Protein AF-F3FVF4-F1 (afdb_monomer)

Nearest PDB structures (foldseek):
  6q1c-assembly1_A  TM=8.355E-01  e=4.701E-03  Yersinia pestis
  6ru4-assembly1_A  TM=7.658E-01  e=1.664E-02  Pseudomonas aeruginosa PAO1
  5z2j-assembly1_A  TM=7.783E-01  e=1.664E-02  Candidatus Liberibacter asiaticus str. psy62

Mean predicted aligned error: 8.73 Å

Structure (mmCIF, N/CA/C/O backbone):
data_AF-F3FVF4-F1
#
_entry.id   AF-F3FVF4-F1
#
loop_
_atom_site.group_PDB
_atom_site.id
_atom_site.type_symbol
_atom_site.label_atom_id
_atom_site.label_alt_id
_atom_site.label_comp_id
_atom_site.label_asym_id
_atom_site.label_entity_id
_atom_site.label_seq_id
_atom_site.pdbx_PDB_ins_code
_atom_site.Cartn_x
_atom_site.Cartn_y
_atom_site.Cartn_z
_atom_site.occupancy
_atom_site.B_iso_or_equiv
_atom_site.auth_seq_id
_atom_site.auth_comp_id
_atom_site.auth_asym_id
_atom_site.auth_atom_id
_atom_site.pdbx_PDB_model_num
ATOM 1 N N . GLN A 1 1 ? 6.478 -12.816 22.454 1.00 60.09 1 GLN A N 1
ATOM 2 C CA . GLN A 1 1 ? 5.287 -12.804 21.572 1.00 60.09 1 GLN A CA 1
ATOM 3 C C . GLN A 1 1 ? 5.746 -13.346 20.223 1.00 60.09 1 GLN A C 1
ATOM 5 O O . GLN A 1 1 ? 6.806 -12.915 19.788 1.00 60.09 1 GLN A O 1
ATOM 10 N N . SER A 1 2 ? 5.063 -14.336 19.638 1.00 89.31 2 SER A N 1
ATOM 11 C CA . SER A 1 2 ? 5.465 -14.922 18.348 1.00 89.31 2 SER A CA 1
ATOM 12 C C . SER A 1 2 ? 5.002 -14.051 17.180 1.00 89.31 2 SER A C 1
ATOM 14 O O . SER A 1 2 ? 3.971 -13.383 17.283 1.00 89.31 2 SER A O 1
ATOM 16 N N . ASP A 1 3 ? 5.725 -14.088 16.063 1.00 89.69 3 ASP A N 1
ATOM 17 C CA . ASP A 1 3 ? 5.382 -13.291 14.877 1.00 89.69 3 ASP A CA 1
ATOM 18 C C . ASP A 1 3 ? 4.050 -13.714 14.262 1.00 89.69 3 ASP A C 1
ATOM 20 O O . ASP A 1 3 ? 3.256 -12.863 13.880 1.00 89.69 3 ASP A O 1
ATOM 24 N N . VAL A 1 4 ? 3.724 -15.009 14.312 1.00 89.69 4 VAL A N 1
ATOM 25 C CA . VAL A 1 4 ? 2.402 -15.527 13.920 1.00 89.69 4 VAL A CA 1
ATOM 26 C C . VAL A 1 4 ? 1.271 -14.824 14.674 1.00 89.69 4 VAL A C 1
ATOM 28 O O . VAL A 1 4 ? 0.272 -14.457 14.066 1.00 89.69 4 VAL A O 1
ATOM 31 N N . ARG A 1 5 ? 1.420 -14.591 15.986 1.00 88.69 5 ARG A N 1
ATOM 32 C CA . ARG A 1 5 ? 0.396 -13.877 16.762 1.00 88.69 5 ARG A CA 1
ATOM 33 C C . ARG A 1 5 ? 0.301 -12.411 16.329 1.00 88.69 5 ARG A C 1
ATOM 35 O O . ARG A 1 5 ? -0.799 -11.916 16.133 1.00 88.69 5 ARG A O 1
ATOM 42 N N . ARG A 1 6 ? 1.432 -11.738 16.097 1.00 93.31 6 ARG A N 1
ATOM 43 C CA . ARG A 1 6 ? 1.438 -10.344 15.609 1.00 93.31 6 ARG A CA 1
ATOM 44 C C . ARG A 1 6 ? 0.757 -10.202 14.251 1.00 93.31 6 ARG A C 1
ATOM 46 O O . ARG A 1 6 ? -0.041 -9.293 14.063 1.00 93.31 6 ARG A O 1
ATOM 53 N N . VAL A 1 7 ? 1.035 -11.128 13.335 1.00 93.69 7 VAL A N 1
ATOM 54 C CA . VAL A 1 7 ? 0.404 -11.192 12.011 1.00 93.69 7 VAL A CA 1
ATOM 55 C C . VAL A 1 7 ? -1.106 -11.399 12.119 1.00 93.69 7 VAL A C 1
ATOM 57 O O . VAL A 1 7 ? -1.846 -10.875 11.296 1.00 93.69 7 VAL A O 1
ATOM 60 N N . GLN A 1 8 ? -1.595 -12.127 13.123 1.00 91.75 8 GLN A N 1
ATOM 61 C CA . GLN A 1 8 ? -3.034 -12.307 13.339 1.00 91.75 8 GLN A CA 1
ATOM 62 C C . GLN A 1 8 ? -3.706 -11.062 13.932 1.00 91.75 8 GLN A C 1
ATOM 64 O O . GLN A 1 8 ? -4.827 -10.751 13.538 1.00 91.75 8 GLN A O 1
ATOM 69 N N . ASP A 1 9 ? -3.007 -10.324 14.794 1.00 92.75 9 ASP A N 1
ATOM 70 C CA . ASP A 1 9 ? -3.601 -9.239 15.585 1.00 92.75 9 ASP A CA 1
ATOM 71 C C . ASP A 1 9 ? -3.456 -7.841 14.949 1.00 92.75 9 ASP A C 1
ATOM 73 O O . ASP A 1 9 ? -4.215 -6.938 15.291 1.00 92.75 9 ASP A O 1
ATOM 77 N N . VAL A 1 10 ? -2.498 -7.628 14.034 1.00 95.25 10 VAL A N 1
ATOM 78 C CA . VAL A 1 10 ? -2.275 -6.305 13.415 1.00 95.25 10 VAL A CA 1
ATOM 79 C C . VAL A 1 10 ? -3.486 -5.858 12.591 1.00 95.25 10 VAL A C 1
ATOM 81 O O . VAL A 1 10 ? -4.080 -6.665 11.879 1.00 95.25 10 VAL A O 1
ATOM 84 N N . GLU A 1 11 ? -3.846 -4.577 12.640 1.00 96.00 11 GLU A N 1
ATOM 85 C CA . GLU A 1 11 ? -5.014 -4.039 11.923 1.00 96.00 11 GLU A CA 1
ATOM 86 C C . GLU A 1 11 ? -4.818 -4.030 10.404 1.00 96.00 11 GLU A C 1
ATOM 88 O O . GLU A 1 11 ? -5.716 -4.417 9.662 1.00 96.00 11 GLU A O 1
ATOM 93 N N . LEU A 1 12 ? -3.621 -3.663 9.940 1.00 96.81 12 LEU A N 1
ATOM 94 C CA . LEU A 1 12 ? -3.240 -3.644 8.529 1.00 96.81 12 LEU A CA 1
ATOM 95 C C . LEU A 1 12 ? -1.941 -4.429 8.339 1.00 96.81 12 LEU A C 1
ATOM 97 O O . LEU A 1 12 ? -0.953 -4.165 9.023 1.00 96.81 12 LEU A O 1
ATOM 101 N N . LEU A 1 13 ? -1.925 -5.367 7.393 1.00 97.62 13 LEU A N 1
ATOM 102 C CA . LEU A 1 13 ? -0.722 -6.112 7.022 1.00 97.62 13 LEU A CA 1
ATOM 103 C C . LEU A 1 13 ? -0.368 -5.876 5.553 1.00 97.62 13 LEU A C 1
ATOM 105 O O . LEU A 1 13 ? -1.195 -6.123 4.678 1.00 97.62 13 LEU A O 1
ATOM 109 N N . TYR A 1 14 ? 0.878 -5.482 5.302 1.00 97.69 14 TYR A N 1
ATOM 110 C CA . TYR A 1 14 ? 1.481 -5.421 3.971 1.00 97.69 14 TYR A CA 1
ATOM 111 C C . TYR A 1 14 ? 2.591 -6.460 3.874 1.00 97.69 14 TYR A C 1
ATOM 113 O O . TYR A 1 14 ? 3.338 -6.656 4.831 1.00 97.69 14 TYR A O 1
ATOM 121 N N . TRP A 1 15 ? 2.688 -7.107 2.723 1.00 97.06 15 TRP A N 1
ATOM 122 C CA . TRP A 1 15 ? 3.707 -8.102 2.392 1.00 97.06 15 TRP A CA 1
ATOM 123 C C . TRP A 1 15 ? 3.924 -8.087 0.879 1.00 97.06 15 TRP A C 1
ATOM 125 O O . TRP A 1 15 ? 3.073 -7.553 0.157 1.00 97.06 15 TRP A O 1
ATOM 135 N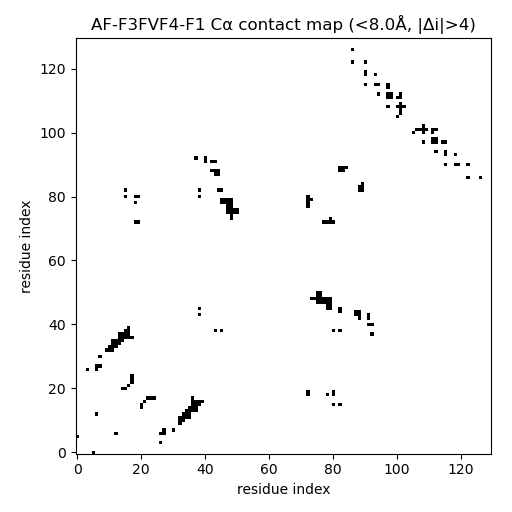 N . ILE A 1 16 ? 5.051 -8.610 0.389 1.00 96.12 16 ILE A N 1
ATOM 136 C CA . ILE A 1 16 ? 5.337 -8.554 -1.049 1.00 96.12 16 ILE A CA 1
ATOM 137 C C . ILE A 1 16 ? 4.309 -9.385 -1.813 1.00 96.12 16 ILE A C 1
ATOM 139 O O . ILE A 1 16 ? 3.590 -8.858 -2.669 1.00 96.12 16 ILE A O 1
ATOM 143 N N . GLY A 1 17 ? 4.142 -10.631 -1.387 1.00 94.94 17 GLY A N 1
ATOM 144 C CA . GLY A 1 17 ? 3.117 -11.535 -1.875 1.00 94.94 17 GLY A CA 1
ATOM 145 C C . GLY A 1 17 ? 3.612 -12.980 -1.942 1.00 94.94 17 GLY A C 1
ATOM 146 O O . GLY A 1 17 ? 4.703 -13.295 -1.463 1.00 94.94 17 GLY A O 1
ATOM 147 N N . PRO A 1 18 ? 2.786 -13.904 -2.463 1.00 93.06 18 PRO A N 1
ATOM 148 C CA . PRO A 1 18 ? 3.072 -15.337 -2.419 1.00 93.06 18 PRO A CA 1
ATOM 149 C C . PRO A 1 18 ? 4.366 -15.738 -3.133 1.00 93.06 18 PRO A C 1
ATOM 151 O O . PRO A 1 18 ? 4.930 -16.764 -2.765 1.00 93.06 18 PRO A O 1
ATOM 154 N N . ASP A 1 19 ? 4.827 -14.943 -4.101 1.00 90.56 19 ASP A N 1
ATOM 155 C CA . ASP A 1 19 ? 6.055 -15.196 -4.859 1.00 90.56 19 ASP A CA 1
ATOM 156 C C . ASP A 1 19 ? 7.334 -14.864 -4.070 1.00 90.56 19 ASP A C 1
ATOM 158 O O . ASP A 1 19 ? 8.406 -15.293 -4.471 1.00 90.56 19 ASP A O 1
ATOM 162 N N . MET A 1 20 ? 7.244 -14.142 -2.942 1.00 91.69 20 MET A N 1
ATOM 163 C CA . MET A 1 20 ? 8.383 -13.930 -2.033 1.00 91.69 20 MET A CA 1
ATOM 164 C C . MET A 1 20 ? 8.179 -14.644 -0.700 1.00 91.69 20 MET A C 1
ATOM 166 O O . MET A 1 20 ? 8.979 -15.473 -0.277 1.00 91.69 20 MET A O 1
ATOM 170 N N . GLU A 1 21 ? 7.082 -14.351 -0.003 1.00 93.81 21 GLU A N 1
ATOM 171 C CA . GLU A 1 21 ? 6.828 -14.920 1.317 1.00 93.81 21 GLU A CA 1
ATOM 172 C C . GLU A 1 21 ? 5.905 -16.145 1.231 1.00 93.81 21 GLU A C 1
ATOM 174 O O . GLU A 1 21 ? 4.784 -16.154 1.747 1.00 93.81 21 GLU A O 1
ATOM 179 N N . THR A 1 22 ? 6.395 -17.223 0.612 1.00 91.88 22 THR A N 1
ATOM 180 C CA . THR A 1 22 ? 5.646 -18.469 0.322 1.00 91.88 22 THR A CA 1
ATOM 181 C C . THR A 1 22 ? 4.977 -19.122 1.543 1.00 91.88 22 THR A C 1
ATOM 183 O O . THR A 1 22 ? 3.967 -19.821 1.423 1.00 91.88 22 THR A O 1
ATOM 186 N N . PHE A 1 23 ? 5.492 -18.877 2.752 1.00 91.44 23 PHE A N 1
ATOM 187 C CA . PHE A 1 23 ? 4.928 -19.386 4.006 1.00 91.44 23 PHE A CA 1
ATOM 188 C C . PHE A 1 23 ? 3.733 -18.563 4.522 1.00 91.44 23 PHE A C 1
ATOM 190 O O . PHE A 1 23 ? 2.890 -19.095 5.257 1.00 91.44 23 PHE A O 1
ATOM 197 N N . LEU A 1 24 ? 3.638 -17.273 4.168 1.00 94.00 24 LEU A N 1
ATOM 198 C CA . LEU A 1 24 ? 2.619 -16.366 4.698 1.00 94.00 24 LEU A CA 1
ATOM 199 C C . LEU A 1 24 ? 1.188 -16.778 4.336 1.00 94.00 24 LEU A C 1
ATOM 201 O O . LEU A 1 24 ? 0.358 -16.731 5.241 1.00 94.00 24 LEU A O 1
ATOM 205 N N . PRO A 1 25 ? 0.851 -17.272 3.127 1.00 94.50 25 PRO A N 1
ATOM 206 C CA . PRO A 1 25 ? -0.502 -17.747 2.823 1.00 94.50 25 PRO A CA 1
ATOM 207 C C . PRO A 1 25 ? -1.063 -18.735 3.857 1.00 94.50 25 PRO A C 1
ATOM 209 O O . PRO A 1 25 ? -2.233 -18.654 4.239 1.00 94.50 25 PRO A O 1
ATOM 212 N N . ARG A 1 26 ? -0.221 -19.637 4.384 1.00 93.06 26 ARG A N 1
ATOM 213 C CA . ARG A 1 26 ? -0.616 -20.571 5.449 1.00 93.06 26 ARG A CA 1
ATOM 214 C C . ARG A 1 26 ? -0.861 -19.853 6.774 1.00 93.06 26 ARG A C 1
ATOM 216 O O . ARG A 1 26 ? -1.817 -20.189 7.469 1.00 93.06 26 ARG A O 1
ATOM 223 N N . VAL A 1 27 ? -0.006 -18.894 7.125 1.00 92.81 27 VAL A N 1
ATOM 224 C CA . VAL A 1 27 ? -0.121 -18.095 8.356 1.00 92.81 27 VAL A CA 1
ATOM 225 C C . VAL A 1 27 ? -1.341 -17.176 8.310 1.00 92.81 27 VAL A C 1
ATOM 227 O O . VAL A 1 27 ? -1.980 -16.974 9.335 1.00 92.81 27 VAL A O 1
ATOM 230 N N . LEU A 1 28 ? -1.693 -16.659 7.133 1.00 94.94 28 LEU A N 1
ATOM 231 C CA . LEU A 1 28 ? -2.822 -15.756 6.904 1.00 94.94 28 LEU A CA 1
ATOM 232 C C . LEU A 1 28 ? -4.168 -16.483 6.823 1.00 94.94 28 LEU A C 1
ATOM 234 O O . LEU A 1 28 ? -5.219 -15.841 6.852 1.00 94.94 28 LEU A O 1
ATOM 238 N N . LYS A 1 29 ? -4.171 -17.819 6.759 1.00 92.81 29 LYS A N 1
ATOM 239 C CA . LYS A 1 29 ? -5.399 -18.613 6.701 1.00 92.81 29 LYS A CA 1
ATOM 240 C C . LYS A 1 29 ? -6.305 -18.294 7.896 1.00 92.81 29 LYS A C 1
ATOM 242 O O . LYS A 1 29 ? -5.946 -18.521 9.046 1.00 92.81 29 LYS A O 1
ATOM 247 N N . GLY A 1 30 ? -7.511 -17.805 7.608 1.00 89.81 30 GLY A N 1
ATOM 248 C CA . GLY A 1 30 ? -8.517 -17.461 8.619 1.00 89.81 30 GLY A CA 1
ATOM 249 C C . GLY A 1 30 ? -8.421 -16.035 9.173 1.00 89.81 30 GLY A C 1
ATOM 250 O O . GLY A 1 30 ? -9.341 -15.614 9.878 1.00 89.81 30 GLY A O 1
ATOM 251 N N . ARG A 1 31 ? -7.381 -15.269 8.817 1.00 93.69 31 ARG A N 1
ATOM 252 C CA . ARG A 1 31 ? -7.308 -13.834 9.114 1.00 93.69 31 ARG A CA 1
ATOM 253 C C . ARG A 1 31 ? -8.383 -13.094 8.310 1.00 93.69 31 ARG A C 1
ATOM 255 O O . ARG A 1 31 ? -8.539 -13.324 7.115 1.00 93.69 31 ARG A O 1
ATOM 262 N N . LYS A 1 32 ? -9.128 -12.207 8.979 1.00 93.38 32 LYS A N 1
ATOM 263 C CA . LYS A 1 32 ? -10.200 -11.383 8.376 1.00 93.38 32 LYS A CA 1
ATOM 264 C C . LYS A 1 32 ? -9.871 -9.892 8.317 1.00 93.38 32 LYS A C 1
ATOM 266 O O . LYS A 1 32 ? -10.600 -9.134 7.687 1.00 93.38 32 LYS A O 1
ATOM 271 N N . LEU A 1 33 ? -8.812 -9.477 9.011 1.00 95.81 33 LEU A N 1
ATOM 272 C CA . LEU A 1 33 ? -8.342 -8.097 9.019 1.00 95.81 33 LEU A CA 1
ATOM 273 C C . LEU A 1 33 ? -7.652 -7.759 7.687 1.00 95.81 33 LEU A C 1
ATOM 275 O O . LEU A 1 33 ? -7.097 -8.663 7.045 1.00 95.81 33 LEU A O 1
ATOM 279 N N . PRO A 1 34 ? -7.663 -6.479 7.272 1.00 96.81 34 PRO A N 1
ATOM 280 C CA . PRO A 1 34 ? -7.047 -6.047 6.026 1.00 96.81 34 PRO A CA 1
ATOM 281 C C . PRO A 1 34 ? -5.622 -6.579 5.845 1.00 96.81 34 PRO A C 1
ATOM 283 O O . PRO A 1 34 ? -4.772 -6.527 6.741 1.00 96.81 34 PRO A O 1
ATOM 286 N N . THR A 1 35 ? -5.393 -7.138 4.662 1.00 97.25 35 THR A N 1
ATOM 287 C CA . THR A 1 35 ? -4.134 -7.755 4.256 1.00 97.25 35 THR A CA 1
ATOM 288 C C . THR A 1 35 ? -3.912 -7.440 2.785 1.00 97.25 35 THR A C 1
ATOM 290 O O . THR A 1 35 ? -4.782 -7.717 1.961 1.00 97.25 35 THR A O 1
ATOM 293 N N . VAL A 1 36 ? -2.768 -6.847 2.462 1.00 97.62 36 VAL A N 1
ATOM 294 C CA . VAL A 1 36 ? -2.441 -6.345 1.127 1.00 97.62 36 VAL A CA 1
ATOM 295 C C . VAL A 1 36 ? -1.161 -7.020 0.653 1.00 97.62 36 VAL A C 1
ATOM 297 O O . VAL A 1 36 ? -0.090 -6.766 1.200 1.00 97.62 36 VAL A O 1
ATOM 300 N N . ALA A 1 37 ? -1.279 -7.873 -0.364 1.00 97.25 37 ALA A N 1
ATOM 301 C CA . ALA A 1 37 ? -0.129 -8.323 -1.140 1.00 97.25 37 ALA A CA 1
ATOM 302 C C . ALA A 1 37 ? 0.231 -7.206 -2.125 1.00 97.25 37 ALA A C 1
ATOM 304 O O . ALA A 1 37 ? -0.578 -6.859 -2.988 1.00 97.25 37 ALA A O 1
ATOM 305 N N . VAL A 1 38 ? 1.401 -6.584 -1.981 1.00 97.31 38 VAL A N 1
ATOM 306 C CA . VAL A 1 38 ? 1.721 -5.398 -2.789 1.00 97.31 38 VAL A CA 1
ATOM 307 C C . VAL A 1 38 ? 1.923 -5.740 -4.264 1.00 97.31 38 VAL A C 1
ATOM 309 O O . VAL A 1 38 ? 1.630 -4.906 -5.115 1.00 97.31 38 VAL A O 1
ATOM 312 N N . GLN A 1 39 ? 2.321 -6.976 -4.584 1.00 95.88 39 GLN A N 1
ATOM 313 C CA . GLN A 1 39 ? 2.434 -7.453 -5.965 1.00 95.88 39 GLN A CA 1
ATOM 314 C C . GLN A 1 39 ? 1.101 -7.431 -6.730 1.00 95.88 39 GLN A C 1
ATOM 316 O O . GLN A 1 39 ? 1.100 -7.405 -7.954 1.00 95.88 39 GLN A O 1
ATOM 321 N N . THR A 1 40 ? -0.043 -7.425 -6.032 1.00 96.00 40 THR A N 1
ATOM 322 C CA . THR A 1 40 ? -1.373 -7.402 -6.664 1.00 96.00 40 THR A CA 1
ATOM 323 C C . THR A 1 40 ? -1.952 -5.993 -6.778 1.00 96.00 40 THR A C 1
ATOM 325 O O . THR A 1 40 ? -3.125 -5.838 -7.122 1.00 96.00 40 THR A O 1
ATOM 328 N N . LEU A 1 41 ? -1.191 -4.954 -6.416 1.00 97.56 41 LEU A N 1
ATOM 329 C CA . LEU A 1 41 ? -1.688 -3.585 -6.476 1.00 97.56 41 LEU A CA 1
ATOM 330 C C . LEU A 1 41 ? -1.847 -3.118 -7.932 1.00 97.56 41 LEU A C 1
ATOM 332 O O . LEU A 1 41 ? -0.964 -3.347 -8.761 1.00 97.56 41 LEU A O 1
ATOM 336 N N . PRO A 1 42 ? -2.943 -2.411 -8.260 1.00 96.50 42 PRO A N 1
ATOM 337 C CA . PRO A 1 42 ? -3.065 -1.746 -9.550 1.00 96.50 42 PRO A CA 1
ATOM 338 C C . PRO A 1 42 ? -1.928 -0.739 -9.760 1.00 96.50 42 PRO A C 1
ATOM 340 O O . PRO A 1 42 ? -1.614 0.039 -8.860 1.00 96.50 42 PRO A O 1
ATOM 343 N N . GLY A 1 43 ? -1.346 -0.730 -10.960 1.00 95.00 43 GLY A N 1
ATOM 344 C CA . GLY A 1 43 ? -0.251 0.177 -11.325 1.00 95.00 43 GLY A CA 1
ATOM 345 C C . GLY A 1 43 ? 1.153 -0.347 -11.014 1.00 95.00 43 GLY A C 1
ATOM 346 O O . GLY A 1 43 ? 2.121 0.351 -11.300 1.00 95.00 43 GLY A O 1
ATOM 347 N N . MET A 1 44 ? 1.288 -1.557 -10.465 1.00 96.81 44 MET A N 1
ATOM 348 C CA . MET A 1 44 ? 2.590 -2.208 -10.311 1.00 96.81 44 MET A CA 1
ATOM 349 C C . MET A 1 44 ? 3.180 -2.594 -11.673 1.00 96.81 44 MET A C 1
ATOM 351 O O . MET A 1 44 ? 2.497 -3.164 -12.52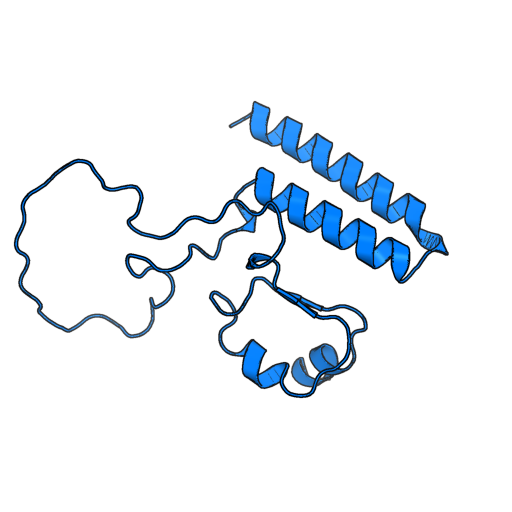1 1.00 96.81 44 MET A O 1
ATOM 355 N N . HIS A 1 45 ? 4.463 -2.301 -11.867 1.00 95.06 45 HIS A N 1
ATOM 356 C CA . HIS A 1 45 ? 5.268 -2.723 -13.008 1.00 95.06 45 HIS A CA 1
ATOM 357 C C . HIS A 1 45 ? 6.079 -3.953 -12.587 1.00 95.06 45 HIS A C 1
ATOM 359 O O . HIS A 1 45 ? 7.132 -3.835 -11.954 1.00 95.06 45 HIS A O 1
ATOM 365 N N . LEU A 1 46 ? 5.535 -5.131 -12.880 1.00 93.81 46 LEU A N 1
ATOM 366 C CA . LEU A 1 46 ? 6.122 -6.425 -12.540 1.00 93.81 46 LEU A CA 1
ATOM 367 C C . LEU A 1 46 ? 7.061 -6.896 -13.660 1.00 93.81 46 LEU A C 1
ATOM 369 O O . LEU A 1 46 ? 6.780 -6.650 -14.832 1.00 93.81 46 LEU A O 1
ATOM 373 N N . ARG A 1 47 ? 8.159 -7.562 -13.298 1.00 92.00 47 ARG A N 1
ATOM 374 C CA . ARG A 1 47 ? 9.111 -8.189 -14.231 1.00 92.00 47 ARG A CA 1
ATOM 375 C C . ARG A 1 47 ? 9.159 -9.684 -13.955 1.00 92.00 47 ARG A C 1
ATOM 377 O O . ARG A 1 47 ? 8.944 -10.073 -12.810 1.00 92.00 47 ARG A O 1
ATOM 384 N N . HIS A 1 48 ? 9.496 -10.496 -14.949 1.00 89.19 48 HIS A N 1
ATOM 385 C CA . HIS A 1 48 ? 9.775 -11.916 -14.741 1.00 89.19 48 HIS A CA 1
ATOM 386 C C . HIS A 1 48 ? 11.203 -12.244 -15.165 1.00 89.19 48 HIS A C 1
ATOM 388 O O . HIS A 1 48 ? 11.751 -11.641 -16.092 1.00 89.19 48 HIS A O 1
ATOM 394 N N . PHE A 1 49 ? 11.820 -13.213 -14.494 1.00 82.56 49 PHE A N 1
ATOM 395 C CA . PHE A 1 49 ? 13.149 -13.674 -14.878 1.00 82.56 49 PHE A CA 1
ATOM 396 C C . PHE A 1 49 ? 13.108 -14.302 -16.275 1.00 82.56 49 PHE A C 1
ATOM 398 O O . PHE A 1 49 ? 12.216 -15.085 -16.595 1.00 82.56 49 PHE A O 1
ATOM 405 N N . GLY A 1 50 ? 14.081 -13.966 -17.122 1.00 73.25 50 GLY A N 1
ATOM 406 C CA . GLY A 1 50 ? 14.200 -14.519 -18.475 1.00 73.25 50 GLY A CA 1
ATOM 407 C C . GLY A 1 50 ? 13.382 -13.819 -19.570 1.00 73.25 50 GLY A C 1
ATOM 408 O O . GLY A 1 50 ? 13.555 -14.178 -20.731 1.00 73.25 50 GLY A O 1
ATOM 409 N N . GLU A 1 51 ? 12.562 -12.804 -19.262 1.00 61.94 51 GLU A N 1
ATOM 410 C CA . GLU A 1 51 ? 11.859 -12.010 -20.295 1.00 61.94 51 GLU A CA 1
ATOM 411 C C . GLU A 1 51 ? 12.791 -11.037 -21.058 1.00 61.94 51 GLU A C 1
ATOM 413 O O . GLU A 1 51 ? 12.479 -10.653 -22.183 1.00 61.94 51 GLU A O 1
ATOM 418 N N . ASP A 1 52 ? 13.973 -10.711 -20.514 1.00 52.66 52 ASP A N 1
ATOM 419 C CA . ASP A 1 52 ? 14.931 -9.758 -21.112 1.00 52.66 52 ASP A CA 1
ATOM 420 C C . ASP A 1 52 ? 15.976 -10.393 -22.065 1.00 52.66 52 ASP A C 1
ATOM 422 O O . ASP A 1 52 ? 16.827 -9.689 -22.607 1.00 52.66 52 ASP A O 1
ATOM 426 N N . ASN A 1 53 ? 15.907 -11.704 -22.337 1.00 47.12 53 ASN A N 1
ATOM 427 C CA . ASN A 1 53 ? 16.867 -12.428 -23.195 1.00 47.12 53 ASN A CA 1
ATOM 428 C C . ASN A 1 53 ? 16.297 -12.833 -24.571 1.00 47.12 53 ASN A C 1
ATOM 430 O O . ASN A 1 53 ? 16.561 -13.923 -25.070 1.00 47.12 53 ASN A O 1
ATOM 434 N N . ALA A 1 54 ? 15.539 -11.959 -25.238 1.00 44.59 54 ALA A N 1
ATOM 435 C CA . ALA A 1 54 ? 15.097 -12.189 -26.623 1.00 44.59 54 ALA A CA 1
ATOM 436 C C . ALA A 1 54 ? 16.140 -11.752 -27.682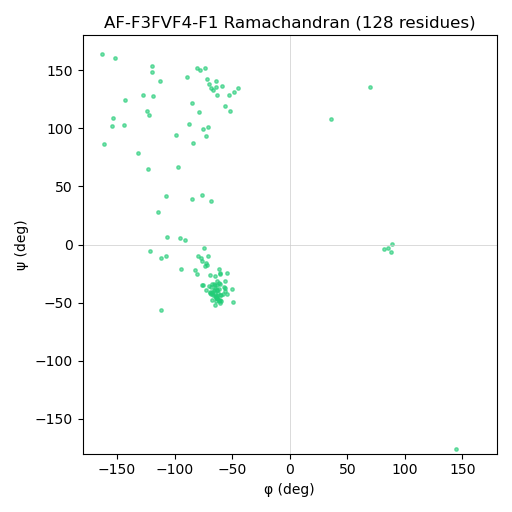 1.00 44.59 54 ALA A C 1
ATOM 438 O O . ALA A 1 54 ? 15.783 -11.189 -28.718 1.00 44.59 54 ALA A O 1
ATOM 439 N N . SER A 1 55 ? 17.435 -11.976 -27.434 1.00 47.47 55 SER A N 1
ATOM 440 C CA . SER A 1 55 ? 18.508 -11.699 -28.400 1.00 47.47 55 SER A CA 1
ATOM 441 C C . SER A 1 55 ? 19.717 -12.609 -28.155 1.00 47.47 55 SER A C 1
ATOM 443 O O . SER A 1 55 ? 20.469 -12.360 -27.217 1.00 47.47 55 SER A O 1
ATOM 445 N N . HIS A 1 56 ? 19.928 -13.568 -29.073 1.00 41.59 56 HIS A N 1
ATOM 446 C CA . HIS A 1 56 ? 20.990 -14.598 -29.106 1.00 41.59 56 HIS A CA 1
ATOM 447 C C . HIS A 1 56 ? 20.824 -15.682 -28.013 1.00 41.59 56 HIS A C 1
ATOM 449 O O . HIS A 1 56 ? 20.515 -15.363 -26.879 1.00 41.59 56 HIS A O 1
ATOM 455 N N . ASP A 1 57 ? 20.963 -16.987 -28.227 1.00 39.22 57 ASP A N 1
ATOM 456 C CA . ASP A 1 57 ? 21.639 -17.778 -29.252 1.00 39.22 57 ASP A CA 1
ATOM 457 C C . ASP A 1 57 ? 21.093 -19.225 -29.197 1.00 39.22 57 ASP A C 1
ATOM 459 O O . ASP A 1 57 ? 20.453 -19.631 -28.226 1.00 39.22 57 ASP A O 1
ATOM 463 N N . ASP A 1 58 ? 21.352 -19.984 -30.250 1.00 47.06 58 ASP A N 1
ATOM 464 C CA . ASP A 1 58 ? 20.991 -21.388 -30.445 1.00 47.06 58 ASP A CA 1
ATOM 465 C C . ASP A 1 58 ? 21.927 -22.282 -29.605 1.00 47.06 58 ASP A C 1
ATOM 467 O O . ASP A 1 58 ? 23.061 -22.522 -30.009 1.00 47.06 58 ASP A O 1
ATOM 471 N N . HIS A 1 59 ? 21.504 -22.762 -28.428 1.00 42.69 59 HIS A N 1
ATOM 472 C CA . HIS A 1 59 ? 22.260 -23.772 -27.674 1.00 42.69 59 HIS A CA 1
ATOM 473 C C . HIS A 1 59 ? 21.349 -24.774 -26.953 1.00 42.69 59 HIS A C 1
ATOM 475 O O . HIS A 1 59 ? 20.801 -24.516 -25.881 1.00 42.69 59 HIS A O 1
ATOM 481 N N . GLU A 1 60 ? 21.249 -25.961 -27.555 1.00 45.78 60 GLU A N 1
ATOM 482 C CA . GLU A 1 60 ? 20.910 -27.214 -26.886 1.00 45.78 60 GLU A CA 1
ATOM 483 C C . GLU A 1 60 ? 21.837 -27.416 -25.676 1.00 45.78 60 GLU A C 1
ATOM 485 O O . GLU A 1 60 ? 23.044 -27.610 -25.833 1.00 45.78 60 GLU A O 1
ATOM 490 N N . HIS A 1 61 ? 21.276 -27.398 -24.467 1.00 44.16 61 HIS A N 1
ATOM 491 C CA . HIS A 1 61 ? 21.964 -27.866 -23.271 1.00 44.16 61 HIS A CA 1
ATOM 492 C C . HIS A 1 61 ? 21.136 -28.944 -22.576 1.00 44.16 61 HIS A C 1
ATOM 494 O O . HIS A 1 61 ? 20.018 -28.726 -22.113 1.00 44.16 61 HIS A O 1
ATOM 500 N N . ASP A 1 62 ? 21.752 -30.120 -22.588 1.00 39.97 62 ASP A N 1
ATOM 501 C CA . ASP A 1 62 ? 21.434 -31.359 -21.901 1.00 39.97 62 ASP A CA 1
ATOM 502 C C . ASP A 1 62 ? 21.073 -31.129 -20.424 1.00 39.97 62 ASP A C 1
ATOM 504 O O . ASP A 1 62 ? 21.737 -30.373 -19.709 1.00 39.97 62 ASP A O 1
ATOM 508 N N . HIS A 1 63 ? 19.996 -31.771 -19.976 1.00 42.44 63 HIS A N 1
ATOM 509 C CA . HIS A 1 63 ? 19.502 -31.684 -18.606 1.00 42.44 63 HIS A CA 1
ATOM 510 C C . HIS A 1 63 ? 20.251 -32.678 -17.713 1.00 42.44 63 HIS A C 1
ATOM 512 O O . HIS A 1 63 ? 19.751 -33.776 -17.464 1.00 42.44 63 HIS A O 1
ATOM 518 N N . ASP A 1 64 ? 21.393 -32.267 -17.162 1.00 42.06 64 ASP A N 1
ATOM 519 C CA . ASP A 1 64 ? 21.916 -32.885 -15.941 1.00 42.06 64 ASP A CA 1
ATOM 520 C C . ASP A 1 64 ? 21.307 -32.173 -14.720 1.00 42.06 64 ASP A C 1
ATOM 522 O O . ASP A 1 64 ? 21.634 -31.036 -14.375 1.00 42.06 64 ASP A O 1
ATOM 526 N N . ASN A 1 65 ? 20.335 -32.855 -14.109 1.00 49.69 65 ASN A N 1
ATOM 527 C CA . ASN A 1 65 ? 19.692 -32.494 -12.848 1.00 49.69 65 ASN A CA 1
ATOM 528 C C . ASN A 1 65 ? 20.658 -32.741 -11.683 1.00 49.69 65 ASN A C 1
ATOM 530 O O . ASN A 1 65 ? 20.668 -33.837 -11.136 1.00 49.69 65 ASN A O 1
ATOM 534 N N . ASP A 1 66 ? 21.408 -31.724 -11.271 1.00 48.25 66 ASP A N 1
ATOM 535 C CA . ASP A 1 66 ? 21.963 -31.642 -9.915 1.00 48.25 66 ASP A CA 1
ATOM 536 C C . ASP A 1 66 ? 22.366 -30.188 -9.613 1.00 48.25 66 ASP A C 1
ATOM 538 O O . ASP A 1 66 ? 23.498 -29.767 -9.841 1.00 48.25 66 ASP A O 1
ATOM 542 N N . ALA A 1 67 ? 21.408 -29.392 -9.128 1.00 42.31 67 ALA A N 1
ATOM 543 C CA . ALA A 1 67 ? 21.674 -28.087 -8.524 1.00 42.31 67 ALA A CA 1
ATOM 544 C C . ALA A 1 67 ? 20.552 -27.711 -7.539 1.00 42.31 67 ALA A C 1
ATOM 546 O O . ALA A 1 67 ? 19.450 -27.335 -7.932 1.00 42.31 67 ALA A O 1
ATOM 547 N N . ASP A 1 68 ? 20.867 -27.885 -6.257 1.00 39.91 68 ASP A N 1
ATOM 548 C CA . ASP A 1 68 ? 20.437 -27.103 -5.094 1.00 39.91 68 ASP A CA 1
ATOM 549 C C . ASP A 1 68 ? 19.003 -26.524 -5.071 1.00 39.91 68 ASP A C 1
ATOM 551 O O . ASP A 1 68 ? 18.682 -25.497 -5.670 1.00 39.91 68 ASP A O 1
ATOM 555 N N . GLU A 1 69 ? 18.158 -27.118 -4.219 1.00 43.59 69 GLU A N 1
ATOM 556 C CA . GLU A 1 69 ? 16.799 -26.685 -3.838 1.00 43.59 69 GLU A CA 1
ATOM 557 C C . GLU A 1 69 ? 16.762 -25.376 -3.006 1.00 43.59 69 GLU A C 1
ATOM 559 O O . GLU A 1 69 ? 15.969 -25.226 -2.072 1.00 43.59 69 GLU A O 1
ATOM 564 N N . HIS A 1 70 ? 17.635 -24.415 -3.307 1.00 45.72 70 HIS A N 1
ATOM 565 C CA . HIS A 1 70 ? 17.750 -23.159 -2.562 1.00 45.72 70 HIS A CA 1
ATOM 566 C C . HIS A 1 70 ? 17.532 -21.895 -3.395 1.00 45.72 70 HIS A C 1
ATOM 568 O O . HIS A 1 70 ? 17.436 -20.824 -2.803 1.00 45.72 70 HIS A O 1
ATOM 574 N N . ASP A 1 71 ? 17.367 -22.007 -4.716 1.00 49.41 71 ASP A N 1
ATOM 575 C CA . ASP A 1 71 ? 17.089 -20.859 -5.586 1.00 49.41 71 ASP A CA 1
ATOM 576 C C . ASP A 1 71 ? 15.783 -21.048 -6.378 1.00 49.41 71 ASP A C 1
ATOM 578 O O . ASP A 1 71 ? 15.746 -21.242 -7.595 1.00 49.41 71 ASP A O 1
ATOM 582 N N . HIS A 1 72 ? 14.661 -21.089 -5.654 1.00 54.81 72 HIS A N 1
ATOM 583 C CA . HIS A 1 72 ? 13.330 -21.082 -6.271 1.00 54.81 72 HIS A CA 1
ATOM 584 C C . HIS A 1 72 ? 12.899 -19.691 -6.747 1.00 54.81 72 HIS A C 1
ATOM 586 O O . HIS A 1 72 ? 11.924 -19.596 -7.494 1.00 54.81 72 HIS A O 1
ATOM 592 N N . ASP A 1 73 ? 13.622 -18.646 -6.350 1.00 57.78 73 ASP A N 1
ATOM 593 C CA . ASP A 1 73 ? 13.206 -17.263 -6.559 1.00 57.78 73 ASP A CA 1
ATOM 594 C C . ASP A 1 73 ? 13.552 -16.771 -7.977 1.00 57.78 73 ASP A C 1
ATOM 596 O O . ASP A 1 73 ? 12.879 -15.880 -8.492 1.00 57.78 73 ASP A O 1
ATOM 600 N N . HIS A 1 74 ? 14.519 -17.402 -8.659 1.00 65.94 74 HIS A N 1
ATOM 601 C CA . HIS A 1 74 ? 15.071 -16.945 -9.944 1.00 65.94 74 HIS A CA 1
ATOM 602 C C . HIS A 1 74 ? 14.810 -17.867 -11.153 1.00 65.94 74 HIS A C 1
ATOM 604 O O . HIS A 1 74 ? 15.585 -17.895 -12.112 1.00 65.94 74 HIS A O 1
ATOM 610 N N . ARG A 1 75 ? 13.717 -18.639 -11.154 1.00 72.62 75 ARG A N 1
ATOM 611 C CA . ARG A 1 75 ? 13.392 -19.528 -12.286 1.00 72.62 75 ARG A CA 1
ATOM 612 C C . ARG A 1 75 ? 12.930 -18.735 -13.520 1.00 72.62 75 ARG A C 1
ATOM 614 O O . ARG A 1 75 ? 12.162 -17.792 -13.375 1.00 72.62 75 ARG A O 1
ATOM 621 N N . PRO A 1 76 ? 13.295 -19.132 -14.755 1.00 73.38 76 PRO A N 1
ATOM 622 C CA . PRO A 1 76 ? 12.745 -18.503 -15.955 1.00 73.38 76 PRO A CA 1
ATOM 623 C C . PRO A 1 76 ? 11.207 -18.495 -15.938 1.00 73.38 76 PRO A C 1
ATOM 625 O O . PRO A 1 76 ? 10.574 -19.524 -15.702 1.00 73.38 76 PRO A O 1
ATOM 628 N N . GLY A 1 77 ? 10.611 -17.325 -16.162 1.00 76.69 77 GLY A N 1
ATOM 629 C CA . GLY A 1 77 ? 9.171 -17.086 -16.092 1.00 76.69 77 GLY A CA 1
ATOM 630 C C . GLY A 1 77 ? 8.607 -16.857 -14.683 1.00 76.69 77 GLY A C 1
ATOM 631 O O . GLY A 1 77 ? 7.416 -16.563 -14.576 1.00 76.69 77 GLY A O 1
ATOM 632 N N . SER A 1 78 ? 9.403 -16.963 -13.608 1.00 84.62 78 SER A N 1
ATOM 633 C CA . SER A 1 78 ? 8.954 -16.567 -12.265 1.00 84.62 78 SER A CA 1
ATOM 634 C C . SER A 1 78 ? 8.984 -15.051 -12.096 1.00 84.62 78 SER A C 1
ATOM 636 O O . SER A 1 78 ? 9.786 -14.351 -12.720 1.00 84.62 78 SER A O 1
ATOM 638 N N . LEU A 1 79 ? 8.082 -14.537 -11.259 1.00 88.62 79 LEU A N 1
ATOM 639 C CA . LEU A 1 79 ? 8.014 -13.120 -10.917 1.00 88.62 79 LEU A CA 1
ATOM 640 C C . LEU A 1 79 ? 9.302 -12.693 -10.199 1.00 88.62 79 LEU A C 1
ATOM 642 O O . LEU A 1 79 ? 9.675 -13.293 -9.193 1.00 88.62 79 LEU A O 1
ATOM 646 N N . ASP A 1 80 ? 9.936 -11.615 -10.661 1.00 91.75 80 ASP A N 1
ATOM 647 C CA . ASP A 1 80 ? 10.971 -10.928 -9.891 1.00 91.75 80 ASP A CA 1
ATOM 648 C C . ASP A 1 80 ? 10.319 -10.208 -8.713 1.00 91.75 80 ASP A C 1
ATOM 650 O O . ASP A 1 80 ? 9.720 -9.139 -8.848 1.00 91.75 80 ASP A O 1
ATOM 654 N N . SER A 1 81 ? 10.418 -10.824 -7.539 1.00 90.50 81 SER A N 1
ATOM 655 C CA . SER A 1 81 ? 9.785 -10.348 -6.315 1.00 90.50 81 SER A CA 1
ATOM 656 C C . SER A 1 81 ? 10.480 -9.135 -5.687 1.00 90.50 81 SER A C 1
ATOM 658 O O . SER A 1 81 ? 9.938 -8.548 -4.746 1.00 90.50 81 SER A O 1
ATOM 660 N N . HIS A 1 82 ? 11.599 -8.657 -6.250 1.00 94.19 82 HIS A N 1
ATOM 661 C CA . HIS A 1 82 ? 12.314 -7.452 -5.808 1.00 94.19 82 HIS A CA 1
ATOM 662 C C . HIS A 1 82 ? 11.620 -6.152 -6.248 1.00 94.19 82 HIS A C 1
ATOM 664 O O . HIS A 1 82 ? 12.240 -5.169 -6.666 1.00 94.19 82 HIS A O 1
ATOM 670 N N . LEU A 1 83 ? 10.293 -6.123 -6.117 1.00 93.75 83 LEU A N 1
ATOM 671 C CA . LEU A 1 83 ? 9.397 -5.099 -6.646 1.00 93.75 83 LEU A CA 1
ATOM 672 C C . LEU A 1 83 ? 9.754 -3.690 -6.170 1.00 93.75 83 LEU A C 1
ATOM 674 O O . LEU A 1 83 ? 9.541 -2.726 -6.903 1.00 93.75 83 LEU A O 1
ATOM 678 N N . TRP A 1 84 ? 10.300 -3.565 -4.958 1.00 93.88 84 TRP A N 1
ATOM 679 C CA . TRP A 1 84 ? 10.657 -2.291 -4.328 1.00 93.88 84 TRP A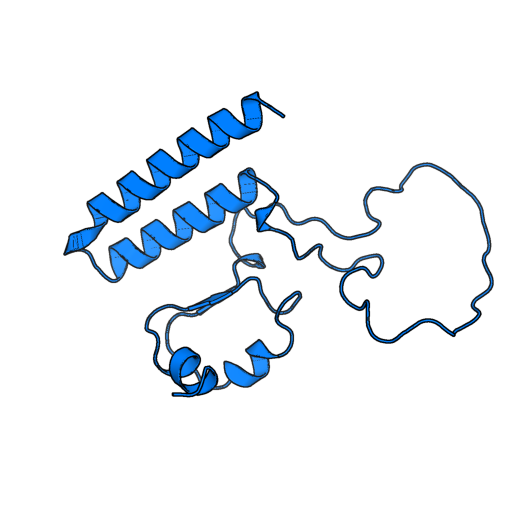 CA 1
ATOM 680 C C . TRP A 1 84 ? 11.891 -1.618 -4.936 1.00 93.88 84 TRP A C 1
ATOM 682 O O . TRP A 1 84 ? 12.102 -0.431 -4.690 1.00 93.88 84 TRP A O 1
ATOM 692 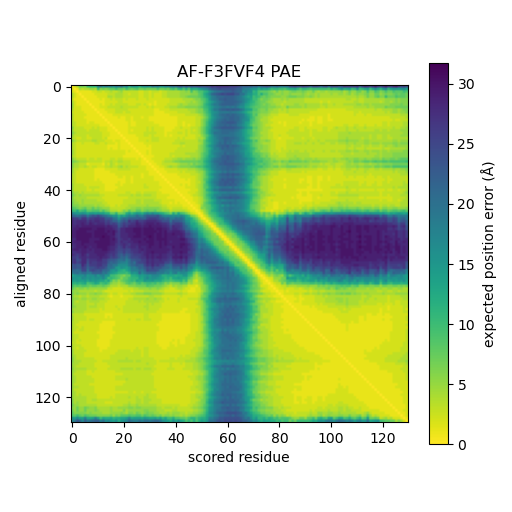N N . LEU A 1 85 ? 12.700 -2.338 -5.720 1.00 93.31 85 LEU A N 1
ATOM 693 C CA . LEU A 1 85 ? 13.859 -1.759 -6.407 1.00 93.31 85 LEU A CA 1
ATOM 694 C C . LEU A 1 85 ? 13.450 -0.838 -7.566 1.00 93.31 85 LEU A C 1
ATOM 696 O O . LEU A 1 85 ? 14.246 -0.016 -8.011 1.00 93.31 85 LEU A O 1
ATOM 700 N N . SER A 1 86 ? 12.206 -0.939 -8.040 1.00 94.75 86 SER A N 1
ATOM 701 C CA . SER A 1 86 ? 11.622 0.012 -8.985 1.00 94.75 86 SER A CA 1
ATOM 702 C C . SER A 1 86 ? 11.037 1.211 -8.239 1.00 94.75 86 SER A C 1
ATOM 704 O O . SER A 1 86 ? 10.122 1.069 -7.425 1.00 94.75 86 SER A O 1
ATOM 706 N N . THR A 1 87 ? 11.509 2.416 -8.555 1.00 95.75 87 THR A N 1
ATOM 707 C CA . THR A 1 87 ? 10.983 3.671 -7.995 1.00 95.75 87 THR A CA 1
ATOM 708 C C . THR A 1 87 ? 9.520 3.909 -8.377 1.00 95.75 87 THR A C 1
ATOM 710 O O . THR A 1 87 ? 8.744 4.425 -7.567 1.00 95.75 87 THR A O 1
ATOM 713 N N . VAL A 1 88 ? 9.096 3.445 -9.556 1.00 95.81 88 VAL A N 1
ATOM 714 C CA . VAL A 1 88 ? 7.686 3.455 -9.978 1.00 95.81 88 VAL A CA 1
ATOM 715 C C . VAL A 1 88 ? 6.833 2.607 -9.029 1.00 95.81 88 VAL A C 1
ATOM 717 O O . VAL A 1 88 ? 5.831 3.090 -8.500 1.00 95.81 88 VAL A O 1
ATOM 720 N N . ASN A 1 89 ? 7.266 1.381 -8.731 1.00 97.44 89 ASN A N 1
ATOM 721 C CA . ASN A 1 89 ? 6.557 0.488 -7.810 1.00 97.44 89 ASN A CA 1
ATOM 722 C C . ASN A 1 89 ? 6.573 1.028 -6.379 1.00 97.44 89 ASN A C 1
ATOM 724 O O . ASN A 1 89 ? 5.541 1.044 -5.709 1.00 97.44 89 ASN A O 1
ATOM 728 N N . ALA A 1 90 ? 7.718 1.536 -5.916 1.00 97.44 90 ALA A N 1
ATOM 729 C CA . ALA A 1 90 ? 7.840 2.141 -4.595 1.00 97.44 90 ALA A CA 1
ATOM 730 C C . ALA A 1 90 ? 6.834 3.290 -4.398 1.00 97.44 90 ALA A C 1
ATOM 732 O O . ALA A 1 90 ? 6.248 3.421 -3.321 1.00 97.44 90 ALA A O 1
ATOM 733 N N . ARG A 1 91 ? 6.571 4.087 -5.445 1.00 97.94 91 ARG A N 1
ATOM 734 C CA . ARG A 1 91 ? 5.556 5.151 -5.427 1.00 97.94 91 ARG A CA 1
ATOM 735 C C . ARG A 1 91 ? 4.138 4.601 -5.276 1.00 97.94 91 ARG A C 1
ATOM 737 O O . ARG A 1 91 ? 3.379 5.125 -4.461 1.00 97.94 91 ARG A O 1
ATOM 744 N N . VAL A 1 92 ? 3.790 3.545 -6.014 1.00 98.31 92 VAL A N 1
ATOM 745 C CA . VAL A 1 92 ? 2.476 2.879 -5.925 1.00 98.31 92 VAL A CA 1
ATOM 746 C C . VAL A 1 92 ? 2.244 2.324 -4.521 1.00 98.31 92 VAL A C 1
ATOM 748 O O . VAL A 1 92 ? 1.205 2.591 -3.911 1.00 98.31 92 VAL A O 1
ATOM 751 N N . ILE A 1 93 ? 3.239 1.621 -3.973 1.00 98.31 93 ILE A N 1
ATOM 752 C CA . ILE A 1 93 ? 3.183 1.048 -2.624 1.00 98.31 93 ILE A CA 1
ATOM 753 C C . ILE A 1 93 ? 2.997 2.159 -1.583 1.00 98.31 93 ILE A C 1
ATOM 755 O O . ILE A 1 93 ? 2.080 2.089 -0.764 1.00 98.31 93 ILE A O 1
ATOM 759 N N . ALA A 1 94 ? 3.814 3.216 -1.635 1.00 98.31 94 ALA A N 1
ATOM 760 C CA . ALA A 1 94 ? 3.742 4.320 -0.680 1.00 98.31 94 ALA A CA 1
ATOM 761 C C . ALA A 1 94 ? 2.396 5.062 -0.735 1.00 98.31 94 ALA A C 1
ATOM 763 O O . ALA A 1 94 ? 1.827 5.379 0.312 1.00 98.31 94 ALA A O 1
ATOM 764 N N . ALA A 1 95 ? 1.862 5.306 -1.936 1.00 98.44 95 ALA A N 1
ATOM 765 C CA . ALA A 1 95 ? 0.561 5.947 -2.112 1.00 98.44 95 ALA A CA 1
ATOM 766 C C . ALA A 1 95 ? -0.575 5.093 -1.528 1.00 98.44 95 ALA A C 1
ATOM 768 O O . ALA A 1 95 ? -1.428 5.611 -0.804 1.00 98.44 95 ALA A O 1
ATOM 769 N N . LYS A 1 96 ? -0.554 3.776 -1.777 1.00 98.44 96 LYS A N 1
ATOM 770 C CA . LYS A 1 96 ? -1.530 2.843 -1.205 1.00 98.44 96 LYS A CA 1
ATOM 771 C C . LYS A 1 96 ? -1.461 2.817 0.322 1.00 98.44 96 LYS A C 1
ATOM 773 O O . LYS A 1 96 ? -2.494 2.961 0.973 1.00 98.44 96 LYS A O 1
ATOM 778 N N . MET A 1 97 ? -0.258 2.697 0.888 1.00 98.44 97 MET A N 1
ATOM 779 C CA . MET A 1 97 ? -0.068 2.699 2.340 1.00 98.44 97 MET A CA 1
ATOM 780 C C . MET A 1 97 ? -0.575 3.994 2.978 1.00 98.44 97 MET A C 1
ATOM 782 O O . MET A 1 97 ? -1.253 3.945 4.000 1.00 98.44 97 MET A O 1
ATOM 786 N N . ALA A 1 98 ? -0.291 5.153 2.378 1.00 98.56 98 ALA A N 1
ATOM 787 C CA . ALA A 1 98 ? -0.754 6.433 2.902 1.00 98.56 98 ALA A CA 1
ATOM 788 C C . ALA A 1 98 ? -2.280 6.574 2.861 1.00 98.56 98 ALA A C 1
ATOM 790 O O . ALA A 1 98 ? -2.861 7.087 3.818 1.00 98.56 98 ALA A O 1
ATOM 791 N N . ALA A 1 99 ? -2.934 6.095 1.799 1.00 98.44 99 ALA A N 1
ATOM 792 C CA . ALA A 1 99 ? -4.391 6.108 1.692 1.00 98.44 99 ALA A CA 1
ATOM 793 C C . ALA A 1 99 ? -5.050 5.220 2.760 1.00 98.44 99 ALA A C 1
ATOM 795 O O . ALA A 1 99 ? -5.940 5.672 3.479 1.00 98.44 99 ALA A O 1
ATOM 796 N N . ASP A 1 100 ? -4.572 3.985 2.912 1.00 98.31 100 ASP A N 1
ATOM 797 C CA . ASP A 1 100 ? -5.128 3.029 3.873 1.00 98.31 100 ASP A CA 1
ATOM 798 C C . ASP A 1 100 ? -4.877 3.467 5.324 1.00 98.31 100 ASP A C 1
ATOM 800 O O . ASP A 1 100 ? -5.782 3.395 6.154 1.00 98.31 100 ASP A O 1
ATOM 804 N N . LEU A 1 101 ? -3.682 3.988 5.629 1.00 98.25 101 LEU A N 1
ATOM 805 C CA . LEU A 1 101 ? -3.375 4.550 6.948 1.00 98.25 101 LEU A CA 1
ATOM 806 C C . LEU A 1 101 ? -4.212 5.796 7.247 1.00 98.25 101 LEU A C 1
ATOM 808 O O . LEU A 1 101 ? -4.667 5.958 8.371 1.00 98.25 101 LEU A O 1
ATOM 812 N N . SER A 1 102 ? -4.471 6.649 6.253 1.00 98.44 102 SER A N 1
ATOM 813 C CA . SER A 1 102 ? -5.346 7.817 6.429 1.00 98.44 102 SER A CA 1
ATOM 814 C C . SER A 1 102 ? -6.796 7.424 6.704 1.00 98.44 102 SER A C 1
ATOM 816 O O . SER A 1 102 ? -7.485 8.118 7.446 1.00 98.44 102 SER A O 1
ATOM 818 N N . ALA A 1 103 ? -7.266 6.320 6.117 1.00 97.56 103 ALA A N 1
ATOM 819 C CA . ALA A 1 103 ? -8.598 5.790 6.387 1.00 97.56 103 ALA A CA 1
ATOM 820 C C . ALA A 1 103 ? -8.692 5.142 7.780 1.00 97.56 103 ALA A C 1
ATOM 822 O O . ALA A 1 103 ? -9.708 5.298 8.455 1.00 97.56 103 ALA A O 1
ATOM 823 N N . ALA A 1 104 ? -7.642 4.433 8.209 1.00 96.94 104 ALA A N 1
ATOM 824 C CA . ALA A 1 104 ? -7.587 3.773 9.513 1.00 96.94 104 ALA A CA 1
ATOM 825 C C . ALA A 1 104 ? -7.340 4.752 10.677 1.00 96.94 104 ALA A C 1
ATOM 827 O O . ALA A 1 104 ? -7.904 4.578 11.754 1.00 96.94 104 ALA A O 1
ATOM 828 N N . ASP A 1 105 ? -6.546 5.801 10.454 1.00 97.81 10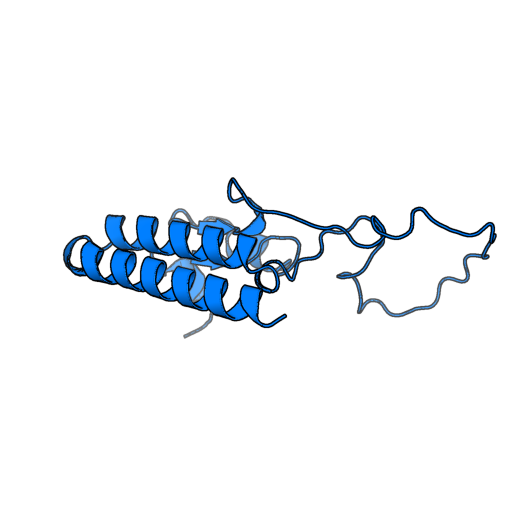5 ASP A N 1
ATOM 829 C CA . ASP A 1 105 ? -6.220 6.839 11.435 1.00 97.81 105 ASP A CA 1
ATOM 830 C C . ASP A 1 105 ? -6.404 8.253 10.840 1.00 97.81 105 ASP A C 1
ATOM 832 O O . ASP A 1 105 ? -5.434 8.935 10.473 1.00 97.81 105 ASP A O 1
ATOM 836 N N . PRO A 1 106 ? -7.661 8.738 10.753 1.00 98.31 106 PRO A N 1
ATOM 837 C CA . PRO A 1 106 ? -7.969 10.041 10.165 1.00 98.31 106 PRO A CA 1
ATOM 838 C C . PRO A 1 106 ? -7.312 11.223 10.884 1.00 98.31 106 PRO A C 1
ATOM 840 O O . PRO A 1 106 ? -7.061 12.255 10.260 1.00 98.31 106 PRO A O 1
ATOM 843 N N . ALA A 1 107 ? -7.000 11.086 12.178 1.00 98.56 107 ALA A N 1
ATOM 844 C CA . ALA A 1 107 ? -6.335 12.136 12.947 1.00 98.56 107 ALA A CA 1
ATOM 845 C C . ALA A 1 107 ? -4.912 12.416 12.428 1.00 98.56 107 ALA A C 1
ATOM 847 O O . ALA A 1 107 ? -4.425 13.541 12.543 1.00 98.56 107 ALA A O 1
ATOM 848 N N . ASN A 1 108 ? -4.269 11.418 11.811 1.00 98.38 108 ASN A N 1
ATOM 849 C CA . ASN A 1 108 ? -2.938 11.530 11.217 1.00 98.38 108 ASN A CA 1
ATOM 850 C C . ASN A 1 108 ? -2.942 11.550 9.677 1.00 98.38 108 ASN A C 1
ATOM 852 O O . ASN A 1 108 ? -1.866 11.599 9.077 1.00 98.38 108 ASN A O 1
ATOM 856 N N . ALA A 1 109 ? -4.109 11.591 9.023 1.00 98.44 109 ALA A N 1
ATOM 857 C CA . ALA A 1 109 ? -4.241 11.545 7.561 1.00 98.44 109 ALA A CA 1
ATOM 858 C C . ALA A 1 109 ? -3.319 12.538 6.828 1.00 98.44 109 ALA A C 1
ATOM 860 O O . ALA A 1 109 ? -2.540 12.155 5.955 1.00 98.44 109 ALA A O 1
ATOM 861 N N . THR A 1 110 ? -3.314 13.808 7.247 1.00 98.50 110 THR A N 1
ATOM 862 C CA . THR A 1 110 ? -2.450 14.848 6.658 1.00 98.50 110 THR A CA 1
ATOM 863 C C . THR A 1 110 ? -0.966 14.482 6.726 1.00 98.50 110 THR A C 1
ATOM 865 O O . THR A 1 110 ? -0.209 14.754 5.793 1.00 98.50 110 THR A O 1
ATOM 868 N N . ARG A 1 111 ? -0.536 13.835 7.816 1.00 98.69 111 ARG A N 1
ATOM 869 C CA . ARG A 1 111 ? 0.853 13.403 7.994 1.00 98.69 111 ARG A CA 1
ATOM 870 C C . ARG A 1 111 ? 1.205 12.277 7.024 1.00 98.69 111 ARG A C 1
ATOM 872 O O . ARG A 1 111 ? 2.284 12.317 6.439 1.00 98.69 11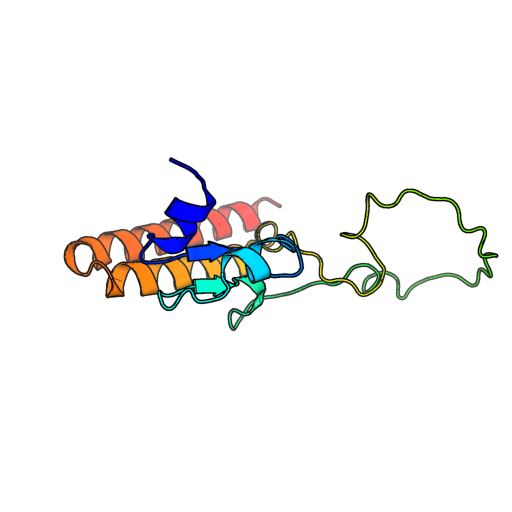1 ARG A O 1
ATOM 879 N N . TYR A 1 112 ? 0.324 11.297 6.830 1.00 98.62 112 TYR A N 1
ATOM 880 C CA . TYR A 1 112 ? 0.568 10.205 5.883 1.00 98.62 112 TYR A CA 1
ATOM 881 C C . TYR A 1 112 ? 0.653 10.710 4.443 1.00 98.62 112 TYR A C 1
ATOM 883 O O . TYR A 1 112 ? 1.616 10.384 3.748 1.00 98.62 112 TYR A O 1
ATOM 891 N N . THR A 1 113 ? -0.283 11.568 4.028 1.00 98.38 113 THR A N 1
ATOM 892 C CA . THR A 1 113 ? -0.271 12.180 2.692 1.00 98.38 113 THR A CA 1
ATOM 893 C C . THR A 1 113 ? 1.000 12.996 2.465 1.00 98.38 113 THR A C 1
ATOM 895 O O . THR A 1 113 ? 1.704 12.778 1.481 1.00 98.38 113 THR A O 1
ATOM 898 N N . SER A 1 114 ? 1.372 13.863 3.414 1.00 98.62 114 SER A N 1
ATOM 899 C CA . SER A 1 114 ? 2.597 14.666 3.304 1.00 98.62 114 SER A CA 1
ATOM 900 C C . SER A 1 114 ? 3.864 13.802 3.239 1.00 98.62 114 SER A C 1
ATOM 902 O O . SER A 1 114 ? 4.778 14.091 2.464 1.00 98.62 114 SER A O 1
ATOM 904 N N . ASN A 1 115 ? 3.913 12.702 3.997 1.00 98.75 115 ASN A N 1
ATOM 905 C CA . ASN A 1 115 ? 5.032 11.765 3.943 1.00 98.75 115 ASN A CA 1
ATOM 906 C C . ASN A 1 115 ? 5.136 11.066 2.579 1.00 98.75 115 ASN A C 1
ATOM 908 O O . ASN A 1 115 ? 6.244 10.938 2.057 1.00 98.75 115 ASN A O 1
ATOM 912 N N . ALA A 1 116 ? 4.014 10.638 1.991 1.00 98.56 116 ALA A N 1
ATOM 913 C CA . ALA A 1 116 ? 3.995 10.005 0.671 1.00 98.56 116 ALA A CA 1
ATOM 914 C C . ALA A 1 116 ? 4.415 10.972 -0.446 1.00 98.56 116 ALA A C 1
ATOM 916 O O . ALA A 1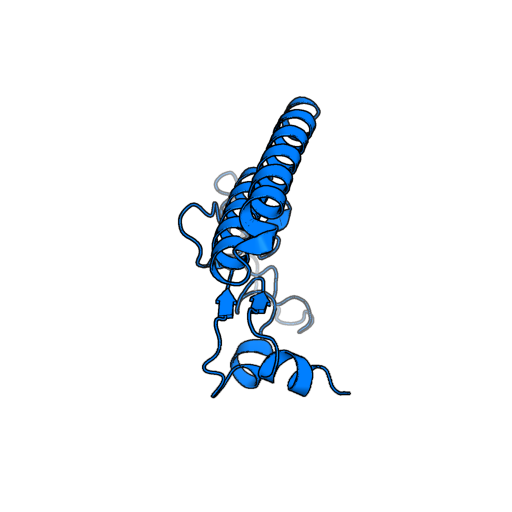 116 ? 5.185 10.599 -1.335 1.00 98.56 116 ALA A O 1
ATOM 917 N N . GLU A 1 117 ? 3.986 12.234 -0.376 1.00 98.50 117 GLU A N 1
ATOM 918 C CA . GLU A 1 117 ? 4.434 13.283 -1.299 1.00 98.50 117 GLU A CA 1
ATOM 919 C C . GLU A 1 117 ? 5.937 13.552 -1.166 1.00 98.50 117 GLU A C 1
ATOM 921 O O . GLU A 1 117 ? 6.656 13.627 -2.164 1.00 98.50 117 GLU A O 1
ATOM 926 N N . ALA A 1 118 ? 6.439 13.673 0.067 1.00 98.62 118 ALA A N 1
ATOM 927 C CA . ALA A 1 118 ? 7.861 13.879 0.321 1.00 98.62 118 ALA A CA 1
ATOM 928 C C . ALA A 1 118 ? 8.703 12.689 -0.158 1.00 98.62 118 ALA A C 1
ATOM 930 O O . ALA A 1 118 ? 9.782 12.884 -0.717 1.00 98.62 118 ALA A O 1
ATOM 931 N N . PHE A 1 119 ? 8.216 11.462 0.035 1.00 98.50 119 PHE A N 1
ATOM 932 C CA . PHE A 1 119 ? 8.852 10.258 -0.487 1.00 98.50 119 PHE A CA 1
ATOM 933 C C . PHE A 1 119 ? 8.878 10.253 -2.018 1.00 98.50 119 PHE A C 1
ATOM 935 O O . PHE A 1 119 ? 9.941 10.046 -2.596 1.00 98.50 119 PHE A O 1
ATOM 942 N N . SER A 1 120 ? 7.764 10.592 -2.671 1.00 97.62 120 SER A N 1
ATOM 943 C CA . SER A 1 120 ? 7.687 10.672 -4.137 1.00 97.62 120 SER A CA 1
ATOM 944 C C . SER A 1 120 ? 8.705 11.662 -4.715 1.00 97.62 120 SER A C 1
ATOM 946 O O . SER A 1 120 ? 9.429 11.314 -5.640 1.00 97.62 120 SER A O 1
ATOM 948 N N . LYS A 1 121 ? 8.868 12.840 -4.096 1.00 97.94 121 LYS A N 1
ATOM 949 C CA . LYS A 1 121 ? 9.890 13.829 -4.500 1.00 97.94 121 LYS A CA 1
ATOM 950 C C . LYS A 1 121 ? 11.325 13.315 -4.339 1.00 97.94 121 LYS A C 1
ATOM 952 O O . LYS A 1 121 ? 12.209 13.660 -5.124 1.00 97.94 121 LYS A O 1
ATOM 957 N N . ARG A 1 122 ? 11.587 12.506 -3.306 1.00 97.69 122 ARG A N 1
ATOM 958 C CA . ARG A 1 122 ? 12.900 11.858 -3.130 1.00 97.69 122 ARG A CA 1
ATOM 959 C C . ARG A 1 122 ? 13.146 10.809 -4.209 1.00 97.69 122 ARG A C 1
ATOM 961 O O . ARG A 1 122 ? 14.279 10.717 -4.663 1.00 97.69 122 ARG A O 1
ATOM 968 N N . LEU A 1 123 ? 12.113 10.075 -4.626 1.00 96.94 123 LEU A N 1
ATOM 969 C CA . LEU A 1 123 ? 12.207 9.149 -5.755 1.00 96.94 123 LEU A CA 1
ATOM 970 C C . LEU A 1 123 ? 12.496 9.897 -7.060 1.00 96.94 123 LEU A C 1
ATOM 972 O O . LEU A 1 123 ? 13.443 9.524 -7.734 1.00 96.94 123 LEU A O 1
ATOM 976 N N . ASP A 1 124 ? 11.809 11.012 -7.344 1.00 95.38 124 ASP A N 1
ATOM 977 C CA . ASP A 1 124 ? 12.118 11.850 -8.522 1.00 95.38 124 ASP A CA 1
ATOM 978 C C . ASP A 1 124 ? 13.591 12.308 -8.526 1.00 95.38 124 ASP A C 1
ATOM 980 O O . ASP A 1 124 ? 14.260 12.326 -9.556 1.00 95.38 124 ASP A O 1
ATOM 984 N N . THR A 1 125 ? 14.119 12.663 -7.349 1.00 95.12 125 THR A N 1
ATOM 985 C CA . THR A 1 125 ? 15.525 13.071 -7.194 1.00 95.12 125 THR A CA 1
ATOM 986 C C . THR A 1 125 ? 16.492 11.899 -7.368 1.00 95.12 125 THR A C 1
ATOM 988 O O . THR A 1 125 ? 17.600 12.093 -7.863 1.00 95.12 125 THR A O 1
ATOM 991 N N . LEU A 1 126 ? 16.114 10.703 -6.912 1.00 93.56 126 LEU A N 1
ATOM 992 C CA . LEU A 1 126 ? 16.907 9.488 -7.078 1.00 93.56 126 LEU A CA 1
ATOM 993 C C . LEU A 1 126 ? 16.969 9.085 -8.552 1.00 93.56 126 LEU A C 1
ATOM 995 O O . LEU A 1 126 ? 18.068 8.878 -9.051 1.00 93.56 126 LEU A O 1
ATOM 999 N N . ASP A 1 127 ? 15.822 9.060 -9.234 1.00 91.69 127 ASP A N 1
ATOM 1000 C CA . ASP A 1 127 ? 15.702 8.713 -10.654 1.00 91.69 127 ASP A CA 1
ATOM 1001 C C . ASP A 1 127 ? 16.505 9.664 -11.547 1.00 91.69 127 ASP A C 1
ATOM 1003 O O . ASP A 1 127 ? 17.092 9.241 -12.530 1.00 91.69 127 ASP A O 1
ATOM 1007 N N . ALA A 1 128 ? 16.605 10.946 -11.189 1.00 91.62 128 ALA A N 1
ATOM 1008 C CA . ALA A 1 128 ? 17.423 11.906 -11.934 1.00 91.62 128 ALA A CA 1
ATOM 1009 C C . ALA A 1 128 ? 18.947 11.699 -11.779 1.00 91.62 128 ALA A C 1
ATOM 1011 O O . ALA A 1 128 ? 19.726 12.384 -12.443 1.00 91.62 128 ALA A O 1
ATOM 1012 N N . ARG A 1 129 ? 19.390 10.834 -10.856 1.00 88.69 129 ARG A N 1
ATOM 1013 C CA . ARG A 1 129 ? 20.810 10.597 -10.535 1.00 88.69 129 ARG A CA 1
ATOM 1014 C C . ARG A 1 129 ? 21.339 9.252 -11.028 1.00 88.69 129 ARG A C 1
ATOM 1016 O O . ARG A 1 129 ? 22.546 9.033 -10.902 1.00 88.69 129 ARG A O 1
ATOM 1023 N N . ILE A 1 130 ? 20.462 8.370 -11.495 1.00 76.44 130 ILE A N 1
ATOM 1024 C CA . ILE A 1 130 ? 20.770 7.026 -12.000 1.00 76.44 130 ILE A CA 1
ATOM 1025 C C . ILE A 1 130 ? 20.505 6.972 -13.501 1.00 76.44 130 ILE A C 1
ATOM 1027 O O . ILE A 1 130 ? 21.269 6.253 -14.176 1.00 76.44 130 ILE A O 1
#

Secondary structure (DSSP, 8-state):
--HHHHHHH-SSEEE--TTT-TTHHHHHTT--S-EEEGGGSTT----BTTTT--S-------------TT--TT-TTSB---GGGSHHHHHHHHHHHHHHHHHH-GGGHHHHHHHHHHHHHHHHHHHTT-

Radius of gyration: 19.02 Å; Cα contacts (8 Å, |Δi|>4): 118; chains: 1; bounding box: 32×48×52 Å

Foldseek 3Di:
DDVLVVLQPDQEEEDCDCLPCVCVVVSCVPRPHHYDNLPPFPQQDKDFAPPPPPDDDDDDDDDDPDDDPPPPNRDGRRINSVSCVDLSSVLSVLVVVLVVVCVVPVVCSVVSVVVSVVSNVVSVVVVVVD

InterPro domains:
  IPR006127 Periplasmic solute binding protein, ZnuA-like [PF01297] (2-130)
  IPR050492 Bacterial metal-binding protein 9 [PTHR42953] (1-129)

pLDDT: mean 85.25, std 19.16, range [39.22, 98.75]

Sequence (130 aa):
QSDVRRVQDVELLYWIGPDMETFLPRVLKGRKLPTVAVQTLPGMHLRHFGEDNASHDDHEHDHDNDADEHDHDHRPGSLDSHLWLSTVNARVIAAKMAADLSAADPANATRYTSNAEAFSKRLDTLDARI

Solvent-accessible surface area (backbone atoms only — not comparable to full-atom values): 8114 Å² total; per-r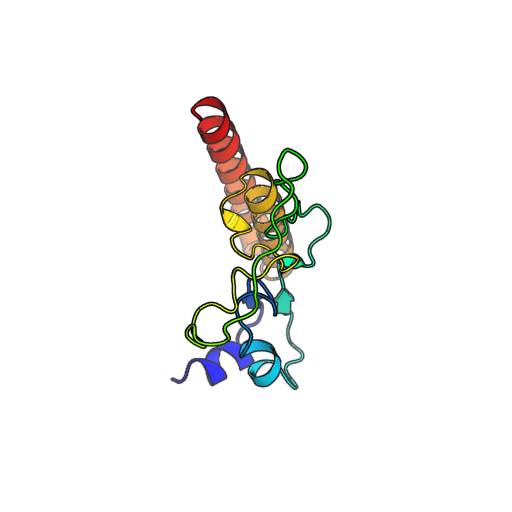esidue (Å²): 134,58,67,72,57,50,68,65,67,45,71,71,44,79,49,62,30,68,79,67,47,65,65,47,67,69,73,49,61,87,62,83,59,56,69,44,45,56,74,75,42,86,84,57,78,82,51,45,33,71,72,87,61,88,70,82,80,96,71,95,74,83,88,78,90,80,80,72,101,78,64,81,62,71,39,77,72,33,58,48,65,67,48,69,79,37,63,70,30,40,44,49,52,41,50,52,52,22,53,54,46,22,71,77,39,62,93,49,22,70,57,34,49,52,49,36,53,54,50,44,55,50,42,57,56,49,62,78,74,110

Organism: NCBI:txid629262